Protein AF-A0A0S8ART6-F1 (afdb_monomer)

pLDDT: mean 87.53, std 11.86, range [52.5, 98.31]

Secondary structure (DSSP, 8-state):
-PPPP-S-----HHHHHHHHHHHS--PSSEEEEEEES-BTTB--EEEEEEETTEEEEEEE----GGGT--HHHHHHHHHHHHHHHHTT------

Structure (mmCIF, N/CA/C/O backbone):
data_AF-A0A0S8ART6-F1
#
_entry.id   AF-A0A0S8ART6-F1
#
loop_
_atom_site.group_PDB
_atom_site.id
_atom_site.type_symbol
_atom_site.label_atom_id
_atom_site.label_alt_id
_atom_site.label_comp_id
_atom_site.label_asym_id
_atom_site.label_entity_id
_atom_site.label_seq_id
_atom_site.pdbx_PDB_ins_code
_atom_site.Cartn_x
_atom_site.Cartn_y
_atom_site.Cartn_z
_atom_site.occupancy
_atom_site.B_iso_or_equiv
_atom_site.auth_seq_id
_atom_site.auth_comp_id
_atom_site.auth_asym_id
_atom_site.auth_atom_id
_atom_site.pdbx_PDB_model_num
ATOM 1 N N . MET A 1 1 ? 19.210 31.866 -4.194 1.00 62.88 1 MET A N 1
ATOM 2 C CA . MET A 1 1 ? 18.469 30.721 -3.627 1.00 62.88 1 MET A CA 1
ATOM 3 C C . MET A 1 1 ? 19.298 29.491 -3.939 1.00 62.88 1 MET A C 1
ATOM 5 O O . MET A 1 1 ? 19.699 29.364 -5.086 1.00 62.88 1 MET A O 1
ATOM 9 N N . GLN A 1 2 ? 19.677 28.693 -2.944 1.00 74.00 2 GLN A N 1
ATOM 10 C CA . GLN A 1 2 ? 20.482 27.494 -3.181 1.00 74.00 2 GLN A CA 1
ATOM 11 C C . GLN A 1 2 ? 19.517 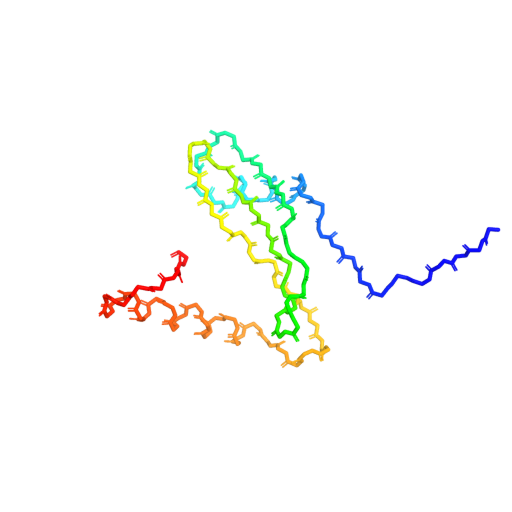26.316 -3.301 1.00 74.00 2 GLN A C 1
ATOM 13 O O . GLN A 1 2 ? 18.767 26.043 -2.366 1.00 74.00 2 GLN A O 1
ATOM 18 N N . GLU A 1 3 ? 19.478 25.685 -4.469 1.00 81.88 3 GLU A N 1
ATOM 19 C CA . GLU A 1 3 ? 18.644 24.510 -4.702 1.00 81.88 3 GLU A CA 1
ATOM 20 C C . GLU A 1 3 ? 19.336 23.273 -4.124 1.00 81.88 3 GLU A C 1
ATOM 22 O O . GLU A 1 3 ? 20.541 23.080 -4.291 1.00 81.88 3 GLU A O 1
ATOM 27 N N . ILE A 1 4 ? 18.573 22.451 -3.404 1.00 82.50 4 ILE A N 1
ATOM 28 C CA . ILE A 1 4 ? 19.043 21.189 -2.830 1.00 82.50 4 ILE A CA 1
ATOM 29 C C . ILE A 1 4 ? 18.545 20.057 -3.729 1.00 82.50 4 ILE A C 1
ATOM 31 O O . ILE A 1 4 ? 17.377 20.036 -4.113 1.00 82.50 4 ILE A O 1
ATOM 35 N N . ALA A 1 5 ? 19.417 19.099 -4.042 1.00 82.94 5 ALA A N 1
ATOM 36 C CA . ALA A 1 5 ? 19.045 17.928 -4.826 1.00 82.94 5 ALA A CA 1
ATOM 37 C C . ALA A 1 5 ? 18.087 17.012 -4.040 1.00 82.94 5 ALA A C 1
ATOM 39 O O . ALA A 1 5 ? 18.389 16.593 -2.921 1.00 82.94 5 ALA A O 1
ATOM 40 N N . VAL A 1 6 ? 16.947 16.670 -4.646 1.00 77.62 6 VAL A N 1
ATOM 41 C CA . VAL A 1 6 ? 15.998 15.684 -4.113 1.00 77.62 6 VAL A CA 1
ATOM 42 C C . VAL A 1 6 ? 16.308 14.323 -4.721 1.00 77.62 6 VAL A C 1
ATOM 44 O O . VAL A 1 6 ? 16.118 14.112 -5.914 1.00 77.62 6 VAL A O 1
ATOM 47 N N . THR A 1 7 ? 16.757 13.381 -3.894 1.00 72.94 7 THR A N 1
ATOM 48 C CA . THR A 1 7 ? 17.042 12.009 -4.343 1.00 72.94 7 THR A CA 1
ATOM 49 C C . THR A 1 7 ? 15.775 11.156 -4.452 1.00 72.94 7 THR A C 1
ATOM 51 O O . THR A 1 7 ? 15.713 10.256 -5.282 1.00 72.94 7 THR A O 1
ATOM 54 N N . ARG A 1 8 ? 14.763 11.405 -3.605 1.00 73.94 8 ARG A N 1
ATOM 55 C CA . ARG A 1 8 ? 13.519 10.616 -3.554 1.00 73.94 8 ARG A CA 1
ATOM 56 C C . ARG A 1 8 ? 12.370 11.417 -2.944 1.00 73.94 8 ARG A C 1
ATOM 58 O O . ARG A 1 8 ? 12.528 11.999 -1.870 1.00 73.94 8 ARG A O 1
ATOM 65 N N . SER A 1 9 ? 11.209 11.371 -3.591 1.00 81.06 9 SER A N 1
ATOM 66 C CA . SER A 1 9 ? 9.947 11.918 -3.079 1.00 81.06 9 SER A CA 1
ATOM 67 C C . SER A 1 9 ? 9.117 10.834 -2.390 1.00 81.06 9 SER A C 1
ATOM 69 O O . SER A 1 9 ? 9.313 9.645 -2.641 1.00 81.06 9 SER A O 1
ATOM 71 N N . ILE A 1 10 ? 8.199 11.248 -1.518 1.00 86.75 10 ILE A N 1
ATOM 72 C CA . ILE A 1 10 ? 7.191 10.372 -0.907 1.00 86.75 10 ILE A CA 1
ATOM 73 C C . ILE A 1 10 ? 5.795 10.841 -1.285 1.00 86.75 10 ILE A C 1
ATOM 75 O O . ILE A 1 10 ? 5.589 12.031 -1.527 1.00 86.75 10 ILE A O 1
ATOM 79 N N . VAL A 1 11 ? 4.841 9.914 -1.296 1.00 91.25 11 VAL A N 1
ATOM 80 C CA . VAL A 1 11 ? 3.434 10.247 -1.525 1.00 91.25 11 VAL A CA 1
ATOM 81 C C . VAL A 1 11 ? 2.892 10.963 -0.285 1.00 91.25 11 VAL A C 1
ATOM 83 O O . VAL A 1 11 ? 3.144 10.548 0.851 1.00 91.25 11 VAL A O 1
ATOM 86 N N . ALA A 1 12 ? 2.182 12.072 -0.481 1.00 94.75 12 ALA A N 1
ATOM 87 C CA . ALA A 1 12 ? 1.505 12.748 0.620 1.00 94.75 12 ALA A CA 1
ATOM 88 C C . ALA A 1 12 ? 0.425 11.822 1.198 1.00 94.75 12 ALA A C 1
ATOM 90 O O . ALA A 1 12 ? -0.305 11.188 0.441 1.00 94.75 12 ALA A O 1
ATOM 91 N N . SER A 1 13 ? 0.324 11.733 2.527 1.00 96.12 13 SER A N 1
ATOM 92 C CA . SER A 1 13 ? -0.622 10.806 3.161 1.00 96.12 13 SER A CA 1
ATOM 93 C C . SER A 1 13 ? -2.066 11.072 2.729 1.00 96.12 13 SER A C 1
ATOM 95 O O . SER A 1 13 ? -2.784 10.123 2.449 1.00 96.12 13 SER A O 1
ATOM 97 N N . ASP A 1 14 ? -2.465 12.340 2.616 1.00 96.81 14 ASP A N 1
ATOM 98 C CA . ASP A 1 14 ? -3.834 12.709 2.238 1.00 96.81 14 ASP A CA 1
ATOM 99 C C . ASP A 1 14 ? -4.140 12.301 0.788 1.00 96.81 14 ASP A C 1
ATOM 101 O O . ASP A 1 14 ? -5.152 11.661 0.532 1.00 96.81 14 ASP A O 1
ATOM 105 N N . ALA A 1 15 ? -3.201 12.530 -0.138 1.00 96.44 15 ALA A N 1
ATOM 106 C CA . ALA A 1 15 ? -3.334 12.084 -1.527 1.00 96.44 15 ALA A CA 1
ATOM 107 C C . ALA A 1 15 ? -3.406 10.550 -1.647 1.00 96.44 15 ALA A C 1
ATOM 109 O O . ALA A 1 15 ? -4.125 10.023 -2.490 1.00 96.44 15 ALA A O 1
ATOM 110 N N . LEU A 1 16 ? -2.672 9.815 -0.803 1.00 96.62 16 LEU A N 1
ATOM 111 C CA . LEU A 1 16 ? -2.787 8.357 -0.758 1.00 96.62 16 LEU A CA 1
ATOM 112 C C . LEU A 1 16 ? -4.143 7.910 -0.191 1.00 96.62 16 LEU A C 1
ATOM 114 O O . LEU A 1 16 ? -4.693 6.925 -0.671 1.00 96.62 16 LEU A O 1
ATOM 118 N N . ALA A 1 17 ? -4.675 8.609 0.815 1.00 96.81 17 ALA A N 1
ATOM 119 C CA . ALA A 1 17 ? -5.986 8.302 1.382 1.00 96.81 17 ALA A CA 1
ATOM 120 C C . ALA A 1 17 ? -7.101 8.470 0.339 1.00 96.81 17 ALA A C 1
ATOM 122 O O . ALA A 1 17 ? -7.935 7.578 0.229 1.00 96.81 17 ALA A O 1
ATOM 123 N N . GLU A 1 18 ? -7.055 9.537 -0.466 1.00 96.44 18 GLU A N 1
ATOM 124 C CA . GLU A 1 18 ? -7.996 9.765 -1.575 1.00 96.44 18 GLU A CA 1
ATOM 125 C C . GLU A 1 18 ? -7.962 8.628 -2.608 1.00 96.44 18 GLU A C 1
ATOM 127 O O . GLU A 1 18 ? -9.011 8.141 -3.025 1.00 96.44 18 GLU A O 1
ATOM 132 N N . LEU A 1 19 ? -6.766 8.161 -2.988 1.00 96.31 19 LEU A N 1
ATOM 133 C CA . LEU A 1 19 ? -6.621 7.024 -3.905 1.00 96.31 19 LEU A CA 1
ATOM 134 C C . LEU A 1 19 ? -7.172 5.728 -3.299 1.00 96.31 19 LEU A C 1
ATOM 136 O O . LEU A 1 19 ? -7.867 4.977 -3.973 1.00 96.31 19 LE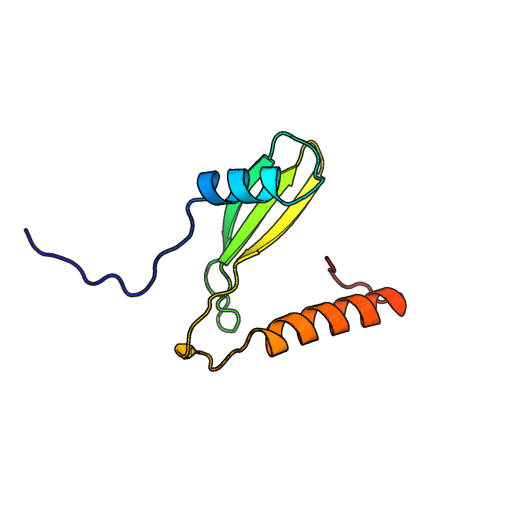U A O 1
ATOM 140 N N . ILE A 1 20 ? -6.887 5.466 -2.020 1.00 95.94 20 ILE A N 1
ATOM 141 C CA . ILE A 1 20 ? -7.377 4.260 -1.343 1.00 95.94 20 ILE A CA 1
ATOM 142 C C . ILE A 1 20 ? -8.904 4.277 -1.227 1.00 95.94 20 ILE A C 1
ATOM 144 O O . ILE A 1 20 ? -9.528 3.249 -1.462 1.00 95.94 20 ILE A O 1
ATOM 148 N N . GLU A 1 21 ? -9.499 5.421 -0.887 1.00 95.19 21 GLU A N 1
ATOM 149 C CA . GLU A 1 21 ? -10.955 5.576 -0.804 1.00 95.19 21 GLU A CA 1
ATOM 150 C C . GLU A 1 21 ? -11.642 5.369 -2.162 1.00 95.19 21 GLU A C 1
ATOM 152 O O . GLU A 1 21 ? -12.747 4.835 -2.213 1.00 95.19 21 GLU A O 1
ATOM 157 N N . ALA A 1 22 ? -10.989 5.755 -3.262 1.00 95.62 22 ALA A N 1
ATOM 158 C CA . ALA A 1 22 ? -11.519 5.574 -4.611 1.00 95.62 22 ALA A CA 1
ATOM 159 C C . ALA A 1 22 ? -11.387 4.132 -5.136 1.00 95.62 22 ALA A C 1
ATOM 161 O O . ALA A 1 22 ? -12.288 3.650 -5.825 1.00 95.62 22 ALA A O 1
ATOM 162 N N . ASP A 1 23 ? -10.275 3.457 -4.829 1.00 95.56 23 ASP A N 1
ATOM 163 C CA . ASP A 1 23 ? -9.908 2.185 -5.465 1.00 95.56 23 ASP A CA 1
ATOM 164 C C . ASP A 1 23 ? -10.261 0.941 -4.629 1.00 95.56 23 ASP A C 1
ATOM 166 O O . ASP A 1 23 ? -10.326 -0.164 -5.174 1.00 95.56 23 ASP A O 1
ATOM 170 N N . TYR A 1 24 ? -10.478 1.087 -3.316 1.00 92.62 24 TYR A N 1
ATOM 171 C CA . TYR A 1 24 ? -10.716 -0.035 -2.402 1.00 92.62 24 TYR A CA 1
ATOM 172 C C . TYR A 1 24 ? -12.057 0.093 -1.676 1.00 92.62 24 TYR A C 1
ATOM 174 O O . TYR A 1 24 ? -12.391 1.137 -1.124 1.00 92.62 24 TYR A O 1
ATOM 182 N N . ASP A 1 25 ? -12.791 -1.020 -1.595 1.00 93.06 25 ASP A N 1
ATOM 183 C CA . ASP A 1 25 ? -14.040 -1.128 -0.833 1.00 93.06 25 ASP A CA 1
ATOM 184 C C . ASP A 1 25 ? -13.743 -1.279 0.672 1.00 93.06 25 ASP A C 1
ATOM 186 O O . ASP A 1 25 ? -13.767 -2.374 1.237 1.00 93.06 25 ASP A O 1
ATOM 190 N N . LEU A 1 26 ? -13.350 -0.169 1.305 1.00 91.31 26 LEU A N 1
ATOM 191 C CA . LEU A 1 26 ? -13.007 -0.083 2.726 1.00 91.31 26 LEU A CA 1
ATOM 192 C C . LEU A 1 26 ? -13.956 0.857 3.473 1.00 91.31 26 LEU A C 1
ATOM 194 O O . LEU A 1 26 ? -14.545 1.779 2.914 1.00 91.31 26 LEU A O 1
ATOM 198 N N . ASN A 1 27 ? -14.052 0.660 4.788 1.00 92.81 27 ASN A N 1
ATOM 199 C CA . ASN A 1 27 ? -14.876 1.506 5.645 1.00 92.81 27 ASN A CA 1
ATOM 200 C C . ASN A 1 27 ? -14.356 2.951 5.693 1.00 92.81 27 ASN A C 1
ATOM 202 O O . ASN A 1 27 ? -13.227 3.207 6.111 1.00 92.81 27 ASN A O 1
ATOM 206 N N . ILE A 1 28 ? -15.214 3.907 5.352 1.00 89.38 28 ILE A N 1
ATOM 207 C CA . ILE A 1 28 ? -14.928 5.342 5.467 1.00 89.38 28 ILE A CA 1
ATOM 208 C C . ILE A 1 28 ? -15.148 5.860 6.906 1.00 89.38 28 ILE A C 1
ATOM 210 O O . ILE A 1 28 ? -15.957 5.294 7.648 1.00 89.38 28 ILE A O 1
ATOM 214 N N . PRO A 1 29 ? -14.479 6.953 7.327 1.00 93.88 29 PRO A N 1
ATOM 215 C CA . PRO A 1 29 ? -13.489 7.735 6.579 1.00 93.88 29 PRO A CA 1
ATOM 216 C C . PRO A 1 29 ? -12.118 7.050 6.519 1.00 93.88 29 PRO A C 1
ATOM 218 O O . PRO A 1 29 ? -11.707 6.384 7.476 1.00 93.88 29 PRO A O 1
ATOM 221 N N . ILE A 1 30 ? -11.396 7.275 5.417 1.00 96.50 30 ILE A N 1
ATOM 222 C CA . ILE A 1 30 ? -10.021 6.806 5.234 1.00 96.50 30 ILE A CA 1
ATOM 223 C C . ILE A 1 30 ? -9.047 7.890 5.694 1.00 96.50 30 ILE A C 1
ATOM 225 O O . ILE A 1 30 ? -9.164 9.062 5.346 1.00 96.50 30 ILE A O 1
ATOM 229 N N . SER A 1 31 ? -8.044 7.501 6.478 1.00 97.06 31 SER A N 1
ATOM 230 C CA . SER A 1 31 ? -6.889 8.361 6.752 1.00 97.06 31 SER A CA 1
ATOM 231 C C . SER A 1 31 ? -5.601 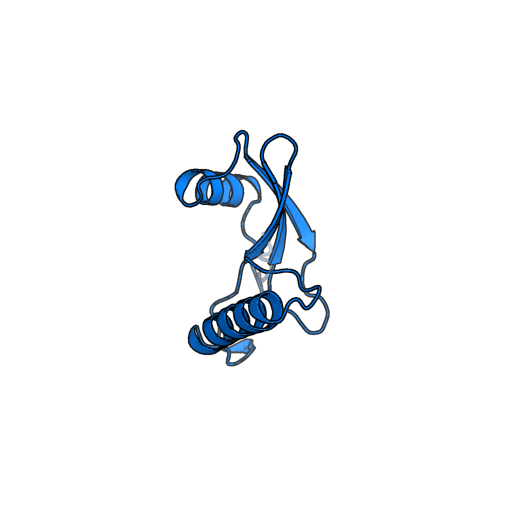7.564 6.686 1.00 97.06 31 SER A C 1
ATOM 233 O O . SER A 1 31 ? -5.535 6.419 7.138 1.00 97.06 31 SER A O 1
ATOM 235 N N . CYS A 1 32 ? -4.558 8.189 6.148 1.00 97.25 32 CYS A N 1
ATOM 236 C CA . CYS A 1 32 ? -3.240 7.588 6.045 1.00 97.25 32 CYS A CA 1
ATOM 237 C C . CYS A 1 32 ? -2.230 8.319 6.924 1.00 97.25 32 CYS A C 1
ATOM 239 O O . CYS A 1 32 ? -2.276 9.535 7.111 1.00 97.25 32 CYS A O 1
ATOM 241 N N . LYS A 1 33 ? -1.253 7.573 7.430 1.00 96.25 33 LYS A N 1
ATOM 242 C CA . LYS A 1 33 ? -0.075 8.127 8.094 1.00 96.25 33 LYS A CA 1
ATOM 243 C C . LYS A 1 33 ? 1.151 7.336 7.688 1.00 96.25 33 LYS A C 1
ATOM 245 O O . LYS A 1 33 ? 1.217 6.140 7.954 1.00 96.25 33 LYS A O 1
ATOM 250 N N . LEU A 1 34 ? 2.149 8.002 7.117 1.00 94.00 34 LEU A N 1
ATOM 251 C CA . LEU A 1 34 ? 3.457 7.391 6.900 1.00 94.00 34 LEU A CA 1
ATOM 252 C C . LEU A 1 34 ? 4.038 6.924 8.247 1.00 94.00 34 LEU A C 1
ATOM 254 O O . LEU A 1 34 ? 4.208 7.729 9.166 1.00 94.00 34 LEU A O 1
ATOM 258 N N . ILE A 1 35 ? 4.335 5.630 8.365 1.00 91.44 35 ILE A N 1
ATOM 259 C CA . ILE A 1 35 ? 4.878 5.029 9.595 1.00 91.44 35 ILE A CA 1
ATOM 260 C C . ILE A 1 35 ? 6.313 4.541 9.445 1.00 91.44 35 ILE A C 1
ATOM 262 O O . ILE A 1 35 ? 7.037 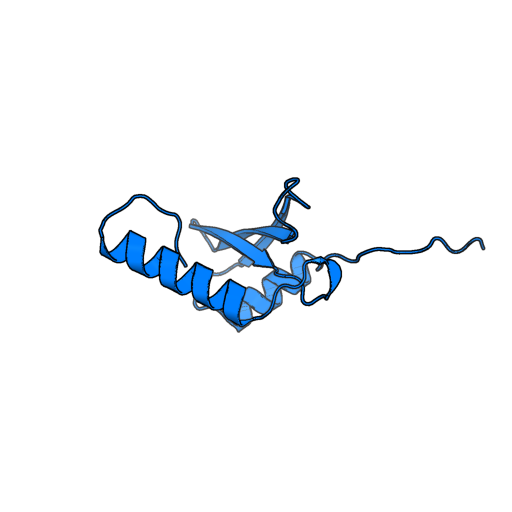4.488 10.436 1.00 91.44 35 ILE A O 1
ATOM 266 N N . SER A 1 36 ? 6.738 4.189 8.234 1.00 81.94 36 SER A N 1
ATOM 267 C CA . SER A 1 36 ? 8.112 3.771 7.994 1.00 81.94 36 SER A CA 1
ATOM 268 C C . SER A 1 36 ? 8.542 4.112 6.580 1.00 81.94 36 SER A C 1
ATOM 270 O O . SER A 1 36 ? 7.799 3.912 5.616 1.00 81.94 36 SER A O 1
ATOM 272 N N . LYS A 1 37 ? 9.772 4.612 6.487 1.00 71.50 37 LYS A N 1
ATOM 273 C CA . LYS A 1 37 ? 10.548 4.710 5.256 1.00 71.50 37 LYS A CA 1
ATOM 274 C C . LYS A 1 37 ? 11.682 3.716 5.378 1.00 71.50 37 LYS A C 1
ATOM 276 O O . LYS A 1 37 ? 12.360 3.745 6.401 1.00 71.50 37 LYS A O 1
ATOM 281 N N . MET A 1 38 ? 11.915 2.919 4.339 1.00 61.91 38 MET A N 1
ATOM 282 C CA . MET A 1 38 ? 13.133 2.119 4.209 1.00 61.91 38 MET A CA 1
ATOM 283 C C . MET A 1 38 ? 13.526 1.392 5.504 1.00 61.91 38 MET A C 1
ATOM 285 O O . MET A 1 38 ? 14.484 1.761 6.189 1.00 61.91 38 MET A O 1
ATOM 289 N N . LEU A 1 39 ? 12.841 0.286 5.817 1.00 54.66 39 LEU A N 1
ATOM 290 C CA . LEU A 1 39 ? 13.568 -0.765 6.537 1.00 54.66 39 LEU A CA 1
ATOM 291 C C . LEU A 1 39 ? 14.780 -1.096 5.657 1.00 54.66 39 LEU A C 1
ATOM 293 O O . LEU A 1 39 ? 14.627 -1.126 4.443 1.00 54.66 39 LEU A O 1
ATOM 297 N N . ARG A 1 40 ? 15.976 -1.305 6.224 1.00 52.50 40 ARG A N 1
ATOM 298 C CA . ARG A 1 40 ? 17.253 -1.458 5.478 1.00 52.50 40 ARG A CA 1
ATOM 299 C C . ARG A 1 40 ? 17.236 -2.470 4.306 1.00 52.50 40 ARG A C 1
ATOM 301 O O . ARG A 1 40 ? 18.212 -2.546 3.574 1.00 52.50 40 ARG A O 1
ATOM 308 N N . THR A 1 41 ? 16.168 -3.251 4.150 1.00 53.38 41 THR A N 1
ATOM 309 C CA . THR A 1 41 ? 15.931 -4.260 3.109 1.00 53.38 41 THR A CA 1
ATOM 310 C C . THR A 1 41 ? 14.606 -4.086 2.333 1.00 53.38 41 THR A C 1
ATOM 312 O O . THR A 1 41 ? 14.295 -4.906 1.466 1.00 53.38 41 THR A O 1
ATOM 315 N N . GLN A 1 42 ? 13.802 -3.053 2.618 1.00 58.19 42 GLN A N 1
ATOM 316 C CA . GLN A 1 42 ? 12.501 -2.801 1.987 1.00 58.19 42 GLN A CA 1
ATOM 317 C C . GLN A 1 42 ? 12.365 -1.339 1.542 1.00 58.19 42 GLN A C 1
ATOM 319 O O . GLN A 1 42 ? 12.130 -0.462 2.366 1.00 58.19 42 GLN A O 1
ATOM 324 N N . ASP A 1 43 ? 12.397 -1.091 0.234 1.00 71.38 43 ASP A N 1
ATOM 325 C CA . ASP A 1 43 ? 12.268 0.259 -0.349 1.00 71.38 43 ASP A CA 1
ATOM 326 C C . ASP A 1 43 ? 10.819 0.726 -0.538 1.00 71.38 43 ASP A C 1
ATOM 328 O O . ASP A 1 43 ? 10.553 1.674 -1.280 1.00 71.38 43 ASP A O 1
ATOM 332 N N . ASN A 1 44 ? 9.867 0.082 0.134 1.00 81.94 44 ASN A N 1
ATOM 333 C CA . ASN A 1 44 ? 8.472 0.495 0.077 1.00 81.94 44 ASN A CA 1
ATOM 334 C C . ASN A 1 44 ? 8.200 1.533 1.160 1.00 81.94 44 ASN A C 1
ATOM 336 O O . ASN A 1 44 ? 8.645 1.392 2.308 1.00 81.94 44 ASN A O 1
ATOM 340 N N . ASP A 1 45 ? 7.414 2.543 0.813 1.00 88.38 45 ASP A N 1
ATOM 341 C CA . ASP A 1 45 ? 6.863 3.441 1.818 1.00 88.38 45 ASP A CA 1
ATOM 342 C C . ASP A 1 45 ? 5.659 2.753 2.468 1.00 88.38 45 ASP A C 1
ATOM 344 O O . ASP A 1 45 ? 4.783 2.220 1.784 1.00 88.38 45 ASP A O 1
ATOM 348 N N . HIS A 1 46 ? 5.644 2.721 3.800 1.00 91.38 46 HIS A N 1
ATOM 349 C CA . HIS A 1 46 ? 4.595 2.056 4.566 1.00 91.38 46 HIS A CA 1
ATOM 350 C C . HIS A 1 46 ? 3.711 3.096 5.237 1.00 91.38 46 HIS A C 1
ATOM 352 O O . HIS A 1 46 ? 4.188 3.904 6.045 1.00 91.38 46 HIS A O 1
ATOM 358 N N . TYR A 1 47 ? 2.418 3.028 4.950 1.00 94.75 47 TYR A N 1
ATOM 359 C CA . TYR A 1 47 ? 1.408 3.899 5.528 1.00 94.75 47 TYR A CA 1
ATOM 360 C C . TYR A 1 47 ? 0.468 3.068 6.391 1.00 94.75 47 TYR A C 1
ATOM 362 O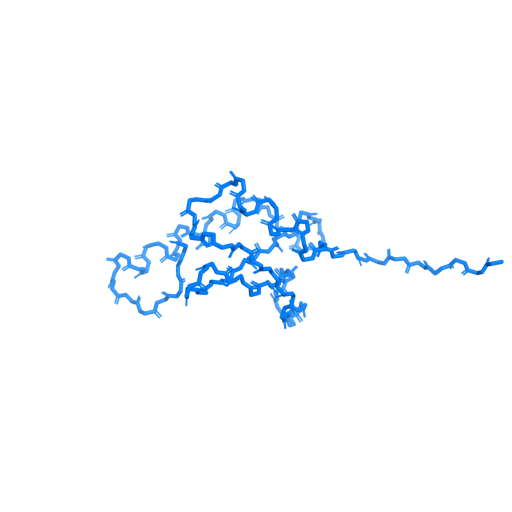 O . TYR A 1 47 ? -0.043 2.037 5.962 1.00 94.75 47 TYR A O 1
ATOM 370 N N . LEU A 1 48 ? 0.242 3.521 7.621 1.00 96.31 48 LEU A N 1
ATOM 371 C CA . LEU A 1 48 ? -0.878 3.049 8.419 1.00 96.31 48 LEU A CA 1
ATOM 372 C C . LEU A 1 48 ? -2.141 3.684 7.855 1.00 96.31 48 LEU A C 1
ATOM 374 O O . LEU A 1 48 ? -2.257 4.911 7.868 1.00 96.31 48 LEU A O 1
ATOM 378 N N . VAL A 1 49 ? -3.067 2.847 7.412 1.00 97.19 49 VAL A N 1
ATOM 379 C CA . VAL A 1 49 ? -4.393 3.258 6.962 1.00 97.19 49 VAL A CA 1
ATOM 380 C C . VAL A 1 49 ? -5.378 2.967 8.087 1.00 97.19 49 VAL A C 1
ATOM 382 O O . VAL A 1 49 ? -5.343 1.889 8.688 1.00 97.19 49 VAL A O 1
ATOM 385 N N . ARG A 1 50 ? -6.223 3.941 8.414 1.00 97.44 50 ARG A N 1
ATOM 386 C CA . ARG A 1 50 ? -7.368 3.771 9.314 1.00 97.44 50 ARG A CA 1
ATOM 387 C C . ARG A 1 50 ? -8.639 3.901 8.491 1.00 97.44 50 ARG A C 1
ATOM 389 O O . ARG A 1 50 ? -8.777 4.903 7.793 1.00 97.44 50 ARG A O 1
ATOM 396 N N . CYS A 1 51 ? -9.515 2.911 8.615 1.00 94.94 51 CYS A N 1
ATOM 397 C CA . CYS A 1 51 ? -10.750 2.768 7.851 1.00 94.94 51 CYS A CA 1
ATOM 398 C C . CYS A 1 51 ? -11.886 2.488 8.844 1.00 94.94 51 CYS A C 1
ATOM 400 O O . CYS A 1 51 ? -12.095 1.344 9.255 1.00 94.94 51 CYS A O 1
ATOM 402 N N . GLY A 1 52 ? -12.552 3.536 9.337 1.00 90.38 52 GLY A N 1
ATOM 403 C CA . GLY A 1 52 ? -13.478 3.408 10.470 1.00 90.38 52 GLY A CA 1
ATOM 404 C C . GLY A 1 52 ? -12.778 2.896 11.742 1.00 90.38 52 GLY A C 1
ATOM 405 O O . GLY A 1 52 ? -11.836 3.521 12.233 1.00 90.38 52 GLY A O 1
ATOM 406 N N . GLU A 1 53 ? -13.232 1.760 12.285 1.00 90.88 53 GLU A N 1
ATOM 407 C CA . GLU A 1 53 ? -12.612 1.102 13.454 1.00 90.88 53 GLU A CA 1
ATOM 408 C C . GLU A 1 53 ? -11.440 0.177 13.086 1.00 90.88 53 GLU A C 1
ATOM 410 O O . GLU A 1 53 ? -10.668 -0.245 13.955 1.00 90.88 53 GLU A O 1
ATOM 415 N N . GLU A 1 54 ? -11.274 -0.123 11.799 1.00 93.44 54 GLU A N 1
ATOM 416 C CA . GLU A 1 54 ? -10.254 -1.036 11.307 1.00 93.44 54 GLU A CA 1
ATOM 417 C C . GLU A 1 54 ? -8.964 -0.306 10.926 1.00 93.44 54 GLU A C 1
ATOM 419 O O . GLU A 1 54 ? -8.901 0.917 10.745 1.00 93.44 54 GLU A O 1
ATOM 424 N N . LYS A 1 55 ? -7.884 -1.081 10.823 1.00 94.75 55 LYS A N 1
ATOM 425 C CA . LYS A 1 55 ? -6.587 -0.587 10.369 1.00 94.75 55 LYS A CA 1
ATOM 426 C C . LYS A 1 55 ? -5.892 -1.614 9.493 1.00 94.75 55 LYS A C 1
ATOM 428 O O . LYS A 1 55 ? -5.875 -2.801 9.818 1.00 94.75 55 LYS A O 1
ATOM 433 N N . CYS A 1 56 ? -5.234 -1.134 8.453 1.00 94.94 56 CYS A N 1
ATOM 434 C CA . CYS A 1 56 ? -4.383 -1.939 7.588 1.00 94.94 56 CYS A CA 1
ATOM 435 C C . CYS A 1 56 ? -3.102 -1.170 7.237 1.00 94.94 56 CYS A C 1
ATOM 437 O O . CYS A 1 56 ? -2.889 -0.035 7.675 1.00 94.94 56 CYS A O 1
ATOM 439 N N . ILE A 1 57 ? -2.202 -1.821 6.502 1.00 93.62 57 ILE A N 1
ATOM 440 C CA . ILE A 1 57 ? -0.960 -1.213 6.026 1.00 93.62 57 ILE A CA 1
ATOM 441 C C . ILE A 1 57 ? -1.024 -1.105 4.509 1.00 93.62 57 ILE A C 1
ATOM 443 O O . ILE A 1 57 ? -1.080 -2.124 3.827 1.00 93.62 57 ILE A O 1
ATOM 447 N N . ALA A 1 58 ? -0.928 0.115 3.989 1.00 94.06 58 ALA A N 1
ATOM 448 C CA . ALA A 1 58 ? -0.668 0.341 2.576 1.00 94.06 58 ALA A CA 1
ATOM 449 C C . ALA A 1 58 ? 0.844 0.333 2.332 1.00 94.06 58 ALA A C 1
ATOM 451 O O . ALA A 1 58 ? 1.609 1.040 3.000 1.00 94.06 58 ALA A O 1
ATOM 452 N N . ARG A 1 59 ? 1.275 -0.484 1.369 1.00 91.31 59 ARG A N 1
ATOM 453 C CA . ARG A 1 59 ? 2.663 -0.561 0.900 1.00 91.31 59 ARG A CA 1
ATOM 454 C C . ARG A 1 59 ? 2.731 0.086 -0.474 1.00 91.31 59 ARG A C 1
ATOM 456 O O . ARG A 1 59 ? 2.215 -0.469 -1.437 1.00 91.31 59 ARG A O 1
ATOM 463 N N . VAL A 1 60 ? 3.378 1.244 -0.560 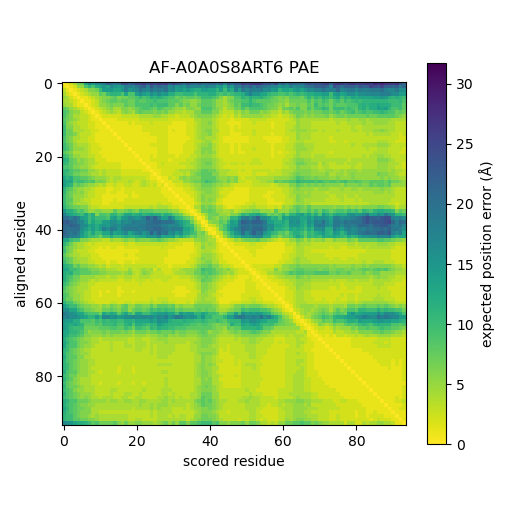1.00 89.75 60 VAL A N 1
ATOM 464 C CA . VAL A 1 60 ? 3.622 1.916 -1.839 1.00 89.75 60 VAL A CA 1
ATOM 465 C C . VAL A 1 60 ? 4.960 1.429 -2.375 1.00 89.75 60 VAL A C 1
ATOM 467 O O . VAL A 1 60 ? 6.025 1.754 -1.840 1.00 89.75 60 VAL A O 1
ATOM 470 N N . TYR A 1 61 ? 4.883 0.597 -3.408 1.00 84.12 61 TYR A N 1
ATOM 471 C CA . TYR A 1 61 ? 6.041 0.069 -4.113 1.00 84.12 61 TYR A CA 1
ATOM 472 C C . TYR A 1 61 ? 6.606 1.123 -5.057 1.00 84.12 61 TYR A C 1
ATOM 474 O O . TYR A 1 61 ? 5.870 1.897 -5.668 1.00 84.12 61 TYR A O 1
ATOM 482 N N . GLN A 1 62 ? 7.927 1.149 -5.183 1.00 75.38 62 GLN A N 1
ATOM 483 C CA . GLN A 1 62 ? 8.587 2.058 -6.105 1.00 75.38 62 GLN A CA 1
ATOM 484 C C . GLN A 1 62 ? 8.940 1.362 -7.404 1.00 75.38 62 GLN A C 1
ATOM 486 O O . GLN A 1 62 ? 9.633 0.348 -7.410 1.00 75.38 62 GLN A O 1
ATOM 491 N N . LEU A 1 63 ? 8.520 1.972 -8.506 1.00 71.56 63 LEU A N 1
ATOM 492 C CA . LEU A 1 63 ? 8.981 1.602 -9.829 1.00 71.56 63 LEU A CA 1
ATOM 493 C C . LEU A 1 63 ? 10.346 2.262 -10.064 1.00 71.56 63 LEU A C 1
ATOM 495 O O . LEU A 1 63 ? 10.445 3.487 -10.147 1.00 71.56 63 LEU A O 1
ATOM 499 N N . GLY A 1 64 ? 11.418 1.474 -10.136 1.00 65.31 64 GLY A N 1
ATOM 500 C CA . GLY A 1 64 ? 12.753 2.024 -10.356 1.00 65.31 64 GLY A CA 1
ATOM 501 C C . GLY A 1 64 ? 13.843 0.968 -10.505 1.00 65.31 64 GLY A C 1
ATOM 502 O O . GLY A 1 64 ? 13.822 -0.078 -9.862 1.00 65.31 64 GLY A O 1
ATOM 503 N N . GLN A 1 65 ? 14.846 1.275 -11.330 1.00 59.41 65 GLN A N 1
ATOM 504 C CA . GLN A 1 65 ? 15.968 0.369 -11.606 1.00 59.41 65 GLN A CA 1
ATOM 505 C C . GLN A 1 65 ? 16.926 0.196 -10.419 1.00 59.41 65 GLN A C 1
ATOM 507 O O . GLN A 1 65 ? 17.754 -0.707 -10.449 1.00 59.41 65 GLN A O 1
ATOM 512 N N . HIS A 1 66 ? 16.818 1.024 -9.372 1.00 66.12 66 HIS A N 1
ATOM 513 C CA . HIS A 1 66 ? 17.748 0.994 -8.238 1.00 66.12 66 HIS A CA 1
ATOM 514 C C . HIS A 1 66 ? 17.811 -0.377 -7.553 1.00 66.12 66 HIS A C 1
ATOM 516 O O . HIS A 1 66 ? 18.888 -0.812 -7.157 1.00 66.12 66 HIS A O 1
ATOM 522 N N . LEU A 1 67 ? 16.674 -1.073 -7.475 1.00 68.75 67 LEU A N 1
ATOM 523 C CA . LEU A 1 67 ? 16.590 -2.418 -6.910 1.00 68.75 67 LEU A CA 1
ATOM 524 C C . LEU A 1 67 ? 16.472 -3.533 -7.952 1.00 68.75 67 LEU A C 1
ATOM 526 O O . LEU A 1 67 ? 16.381 -4.697 -7.570 1.00 68.75 67 LEU A O 1
ATOM 530 N N . GLY A 1 68 ? 16.405 -3.198 -9.244 1.00 76.56 68 GLY A N 1
ATOM 531 C CA . GLY A 1 68 ? 16.152 -4.177 -10.304 1.00 76.56 68 GLY A CA 1
ATOM 532 C C . GLY A 1 68 ? 14.837 -4.953 -10.151 1.00 76.56 68 GLY A C 1
ATOM 533 O O . GLY A 1 68 ? 14.730 -6.046 -10.694 1.00 76.56 68 GLY A O 1
ATOM 534 N N . ARG A 1 69 ? 13.859 -4.422 -9.401 1.00 80.50 69 ARG A N 1
ATOM 535 C CA . ARG A 1 69 ? 12.549 -5.055 -9.208 1.00 80.50 69 ARG A CA 1
ATOM 536 C C . ARG A 1 69 ? 11.612 -4.710 -10.355 1.00 80.50 69 ARG A C 1
ATOM 538 O O . ARG A 1 69 ? 11.564 -3.571 -10.822 1.00 80.50 69 ARG A O 1
ATOM 545 N N . SER A 1 70 ? 10.851 -5.705 -10.764 1.00 85.62 70 SER A N 1
ATOM 546 C CA . SER A 1 70 ? 9.780 -5.625 -11.743 1.00 85.62 70 SER A CA 1
ATOM 547 C C . SER A 1 70 ? 8.424 -5.799 -11.062 1.00 85.62 70 SER A C 1
ATOM 549 O O . SER A 1 70 ? 8.331 -6.253 -9.924 1.00 85.62 70 SER A O 1
ATOM 551 N N . GLU A 1 71 ? 7.352 -5.491 -11.786 1.00 87.31 71 GLU A N 1
ATOM 552 C CA . GLU A 1 71 ? 5.989 -5.792 -11.339 1.00 87.31 71 GLU A CA 1
ATOM 553 C C . GLU A 1 71 ? 5.803 -7.280 -11.004 1.00 87.31 71 GLU A C 1
ATOM 555 O O . GLU A 1 71 ? 5.184 -7.615 -9.997 1.00 87.31 71 GLU A O 1
ATOM 560 N N . SER A 1 72 ? 6.414 -8.176 -11.788 1.00 91.12 72 SER A N 1
ATOM 561 C CA . SER A 1 72 ? 6.302 -9.623 -11.575 1.00 91.12 72 SER A CA 1
ATOM 562 C C . SER A 1 72 ? 6.877 -10.093 -10.237 1.00 91.12 72 SER A C 1
ATOM 564 O O . SER A 1 72 ? 6.351 -11.038 -9.652 1.00 91.12 72 SER A O 1
ATOM 566 N N . ASP A 1 73 ? 7.887 -9.400 -9.703 1.00 88.44 73 ASP A N 1
ATOM 567 C CA . ASP A 1 73 ? 8.445 -9.710 -8.384 1.00 88.44 73 ASP A CA 1
ATOM 568 C C . ASP A 1 73 ? 7.441 -9.393 -7.267 1.00 88.44 73 ASP A C 1
ATOM 570 O O . ASP A 1 73 ? 7.323 -10.140 -6.294 1.00 88.44 73 ASP A O 1
ATOM 574 N N . TYR A 1 74 ? 6.682 -8.302 -7.419 1.00 87.94 74 TYR A N 1
ATOM 575 C CA . TYR A 1 74 ? 5.637 -7.923 -6.469 1.00 87.94 74 TYR A CA 1
ATOM 576 C C . TYR A 1 74 ? 4.418 -8.836 -6.574 1.00 87.94 74 TYR A C 1
ATOM 578 O O . TYR A 1 74 ? 3.888 -9.255 -5.548 1.00 87.94 74 TYR A O 1
ATOM 586 N N . LEU A 1 75 ? 4.007 -9.201 -7.791 1.00 91.88 75 LEU A N 1
ATOM 587 C CA . LEU A 1 75 ? 2.917 -10.157 -7.996 1.00 91.88 75 LEU A CA 1
ATOM 588 C C . LEU A 1 75 ? 3.257 -11.527 -7.397 1.00 91.88 75 LEU A C 1
ATOM 590 O O . LEU A 1 75 ? 2.428 -12.105 -6.698 1.00 91.88 75 LEU A O 1
ATOM 594 N N . TYR A 1 76 ? 4.498 -11.995 -7.561 1.00 93.94 76 TYR A N 1
ATOM 595 C CA . TYR A 1 76 ? 4.958 -13.230 -6.928 1.00 93.94 76 TYR A CA 1
ATOM 596 C C . TYR A 1 76 ? 4.883 -13.168 -5.393 1.00 93.94 76 TYR A C 1
ATOM 598 O O . TYR A 1 76 ? 4.473 -14.139 -4.755 1.00 93.94 76 TYR A O 1
ATOM 606 N N . GLU A 1 77 ? 5.249 -12.036 -4.778 1.00 91.81 77 GLU A N 1
ATOM 607 C CA . GLU A 1 77 ? 5.103 -11.845 -3.328 1.00 91.81 77 GLU A CA 1
ATOM 608 C C . GLU A 1 77 ? 3.634 -11.992 -2.894 1.00 91.81 77 GLU A C 1
ATOM 610 O O . GLU A 1 77 ? 3.352 -12.702 -1.925 1.00 91.81 77 GLU A O 1
ATOM 615 N N . LEU A 1 78 ? 2.696 -11.376 -3.621 1.00 93.88 78 LEU A N 1
ATOM 616 C CA . LEU A 1 78 ? 1.262 -11.472 -3.326 1.00 93.88 78 LEU A CA 1
ATOM 617 C C . LEU A 1 78 ? 0.744 -12.908 -3.480 1.00 93.88 78 LEU A C 1
ATOM 619 O O . LEU A 1 78 ? 0.061 -13.410 -2.582 1.00 93.88 78 LEU A O 1
ATOM 623 N N . ASP A 1 79 ? 1.110 -13.592 -4.565 1.00 97.44 79 ASP A N 1
ATOM 624 C CA . ASP A 1 79 ? 0.749 -14.993 -4.803 1.00 97.44 79 ASP A CA 1
ATOM 625 C C . ASP A 1 79 ? 1.261 -15.900 -3.680 1.00 97.44 79 ASP A C 1
ATOM 627 O O . ASP A 1 79 ? 0.543 -16.775 -3.184 1.00 97.44 79 ASP A O 1
ATOM 631 N N . TRP A 1 80 ? 2.489 -15.660 -3.220 1.00 97.31 80 TRP A N 1
ATOM 632 C CA . TRP A 1 80 ? 3.087 -16.422 -2.134 1.00 97.31 80 TRP A CA 1
ATOM 633 C C . TRP A 1 80 ? 2.378 -16.192 -0.795 1.00 97.31 80 TRP A C 1
ATOM 635 O O . TRP A 1 80 ? 2.073 -17.157 -0.089 1.00 97.31 80 TRP A O 1
ATOM 645 N N . LEU A 1 81 ? 2.057 -14.941 -0.449 1.00 96.94 81 LEU A N 1
ATOM 646 C CA . LEU A 1 81 ? 1.307 -14.623 0.773 1.00 96.94 81 LEU A CA 1
ATOM 647 C C . LEU A 1 81 ? -0.083 -15.272 0.762 1.00 96.94 81 LEU A C 1
ATOM 649 O O . LEU A 1 81 ? -0.482 -15.886 1.757 1.00 96.94 81 LEU A O 1
ATOM 653 N N . ASN A 1 82 ? -0.777 -15.215 -0.375 1.00 97.31 82 ASN A N 1
ATOM 654 C CA . ASN A 1 82 ? -2.069 -15.872 -0.563 1.00 97.31 82 ASN A CA 1
ATOM 655 C C . ASN A 1 82 ? -1.964 -17.398 -0.441 1.00 97.31 82 ASN A C 1
ATOM 657 O O . ASN A 1 82 ? -2.780 -18.025 0.241 1.00 97.31 82 ASN A O 1
ATOM 661 N N . PHE A 1 83 ? -0.928 -18.008 -1.022 1.00 98.00 83 PHE A N 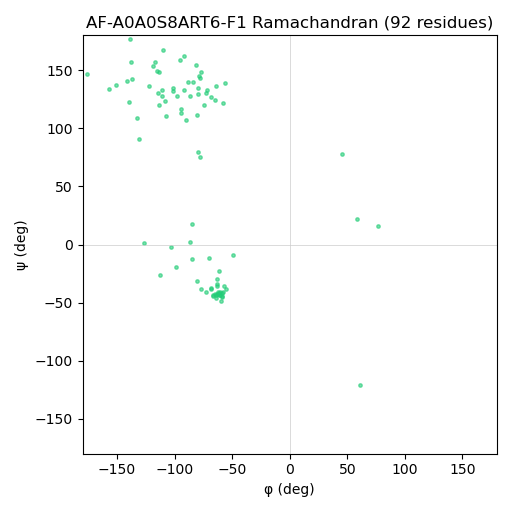1
ATOM 662 C CA . PHE A 1 83 ? -0.668 -19.440 -0.874 1.00 98.00 83 PHE A CA 1
ATOM 663 C C . PHE A 1 83 ? -0.455 -19.835 0.594 1.00 98.00 83 PHE A C 1
ATOM 665 O O . PHE A 1 83 ? -1.088 -20.777 1.079 1.00 98.00 83 PHE A O 1
ATOM 672 N N . LEU A 1 84 ? 0.400 -19.112 1.326 1.00 98.25 84 LEU A N 1
ATOM 673 C CA . LEU A 1 84 ? 0.678 -19.385 2.740 1.00 98.25 84 LEU A CA 1
ATOM 674 C C . LEU A 1 84 ? -0.577 -19.226 3.604 1.00 98.25 84 LEU A C 1
ATOM 676 O O . LEU A 1 84 ? -0.843 -20.070 4.467 1.00 98.25 84 LEU A O 1
ATOM 680 N N . LYS A 1 85 ? -1.387 -18.196 3.334 1.00 97.81 85 LYS A N 1
ATOM 681 C CA . LYS A 1 85 ? -2.686 -18.018 3.984 1.00 97.81 85 LYS A CA 1
ATOM 682 C C . LYS A 1 85 ? -3.621 -19.195 3.700 1.00 97.81 85 LYS A C 1
ATOM 684 O O . LYS A 1 85 ? -4.229 -19.719 4.634 1.00 97.81 85 LYS A O 1
ATOM 689 N N . GLY A 1 86 ? -3.678 -19.667 2.454 1.00 97.75 86 GLY A N 1
ATOM 690 C CA . GLY A 1 86 ? -4.433 -20.860 2.055 1.00 97.75 86 GLY A CA 1
ATOM 691 C C . GLY A 1 86 ? -3.958 -22.153 2.731 1.00 97.75 86 GLY A C 1
ATOM 692 O O . GLY A 1 86 ? -4.732 -23.097 2.879 1.00 97.75 86 GLY A O 1
ATOM 693 N N . LYS A 1 87 ? -2.707 -22.196 3.207 1.00 98.31 87 LYS A N 1
ATOM 694 C CA . LYS A 1 87 ? -2.163 -23.27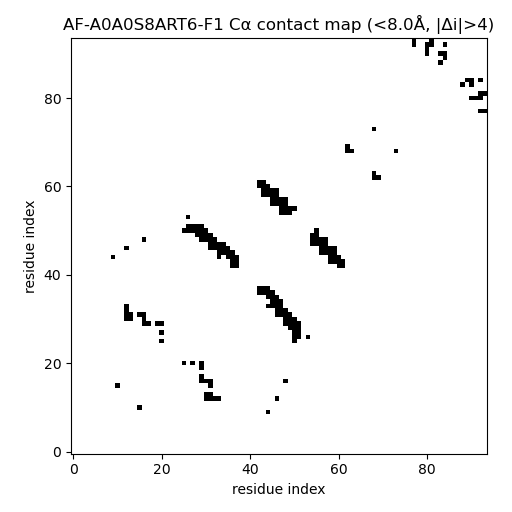9 4.048 1.00 98.31 87 LYS A CA 1
ATOM 695 C C . LYS A 1 87 ? -2.423 -23.097 5.547 1.00 98.31 87 LYS A C 1
ATOM 697 O O . LYS A 1 87 ? -1.981 -23.929 6.334 1.00 98.31 87 LYS A O 1
ATOM 702 N N . GLY A 1 88 ? -3.137 -22.046 5.950 1.00 97.94 88 GLY A N 1
ATOM 703 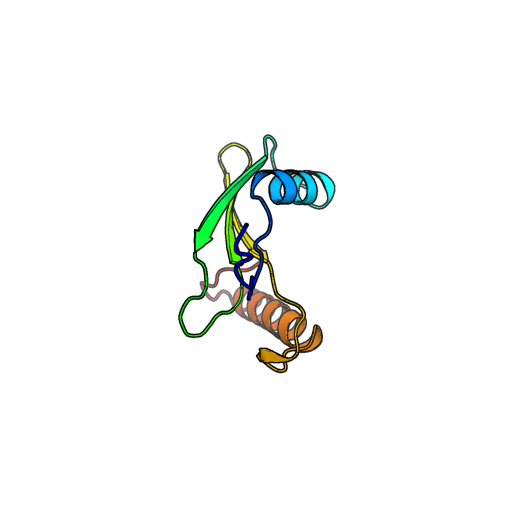C CA . GLY A 1 88 ? -3.461 -21.764 7.349 1.00 97.94 88 GLY A CA 1
ATOM 704 C C . GLY A 1 88 ? -2.298 -21.186 8.158 1.00 97.94 88 GLY A C 1
ATOM 705 O O . GLY A 1 88 ? -2.352 -21.192 9.386 1.00 97.94 88 GLY A O 1
ATOM 706 N N . LEU A 1 89 ? -1.242 -20.695 7.499 1.00 98.12 89 LEU A N 1
ATOM 707 C CA . LEU A 1 89 ? -0.099 -20.098 8.186 1.00 98.12 89 LEU A CA 1
ATOM 708 C C . LEU A 1 89 ? -0.409 -18.655 8.628 1.00 98.12 89 LEU A C 1
ATOM 710 O O . LEU A 1 89 ? -1.119 -17.932 7.923 1.00 98.12 89 LEU A O 1
ATOM 714 N N . PRO A 1 90 ? 0.119 -18.209 9.786 1.00 96.62 90 PRO A N 1
ATOM 715 C CA . PRO A 1 90 ? -0.142 -16.879 10.326 1.00 96.62 90 PRO A CA 1
ATOM 716 C C . PRO A 1 90 ? 0.723 -15.828 9.619 1.00 96.62 90 PRO A C 1
ATOM 718 O O . PRO A 1 90 ? 1.757 -15.398 10.128 1.00 96.62 90 PRO A O 1
ATOM 721 N N . VAL A 1 91 ? 0.293 -15.423 8.427 1.00 95.44 91 VAL A N 1
ATOM 722 C CA . VAL A 1 91 ? 0.915 -14.353 7.638 1.00 95.44 91 VAL A CA 1
ATOM 723 C C . VAL A 1 91 ? -0.036 -13.171 7.484 1.00 95.44 91 VAL A C 1
ATOM 725 O O . VAL A 1 91 ? -1.255 -13.346 7.448 1.00 95.44 91 VAL A O 1
ATOM 728 N N . SER A 1 92 ? 0.523 -11.963 7.383 1.00 92.19 92 SER A N 1
ATOM 729 C CA . SER A 1 92 ? -0.227 -10.811 6.877 1.00 92.19 92 SER A CA 1
ATOM 730 C C . SER A 1 92 ? -0.406 -10.993 5.375 1.00 92.19 92 SER A C 1
ATOM 732 O O . SER A 1 92 ? 0.570 -11.269 4.681 1.00 92.19 92 SER A O 1
ATOM 734 N N . TYR A 1 93 ? -1.627 -10.838 4.885 1.00 92.62 93 TYR A N 1
ATOM 735 C CA . TYR A 1 93 ? -1.973 -11.007 3.479 1.00 92.62 93 TYR A CA 1
ATOM 736 C C . TYR A 1 93 ? -2.940 -9.884 3.056 1.00 92.62 93 TYR A C 1
ATOM 738 O O . TYR A 1 93 ? -3.539 -9.277 3.951 1.00 92.62 93 TYR A O 1
ATOM 746 N N . PRO A 1 94 ? -3.016 -9.555 1.754 1.00 88.81 94 PRO A N 1
ATOM 747 C CA . PRO A 1 94 ? -3.976 -8.591 1.218 1.00 88.81 94 PRO A CA 1
ATOM 748 C C . PRO A 1 94 ? -5.427 -9.062 1.336 1.00 88.81 94 PRO A C 1
ATOM 750 O O . PRO A 1 94 ? -5.665 -10.284 1.199 1.00 88.81 94 PRO A O 1
#

Mean predicted aligned error: 5.47 Å

Solvent-accessible surface area (backbone atoms only — not comparable to full-atom values): 5935 Å² total; per-residue (Å²): 135,87,86,77,90,80,90,76,87,77,82,54,36,66,64,50,22,55,50,45,62,74,77,42,103,66,50,70,66,59,44,44,39,80,75,45,69,53,55,100,89,40,81,37,42,32,25,43,33,35,29,58,95,46,73,52,75,47,73,48,73,69,90,47,75,92,77,71,62,54,72,67,59,55,52,50,51,51,53,49,36,52,50,43,43,75,69,71,46,99,64,87,63,136

Radius of gyration: 15.66 Å; Cα contacts (8 Å, |Δi|>4): 103; chains: 1; bounding box: 35×54×25 Å

Nearest PDB structures (foldseek):
  8qqu-assembly1_D  TM=4.455E-01  e=2.320E+00  Escherichia coli
  2g3a-assembly1_A-2  TM=2.551E-01  e=1.177E+00  Agrobacterium fabrum str. C58
  5ino-assembly1_A  TM=2.163E-01  e=1.812E+00  Homo sapiens
  5xxb-assembly1_n  TM=2.492E-01  e=5.174E+00  Toxoplasma gondii

Foldseek 3Di:
DDDDDDPDDDDDFVNVQVVCVVPDPAADDKTWDFDDADPVPDRWTWIWIDHPPDIDIDTHDDDDPPPPDDPVVVVVVQVVQVVCVVVVHPDDHD

Sequence (94 aa):
MQEIAVTRSIVASDALAELIEADYDLNIPISCKLISKMLRTQDNDHYLVRCGEEKCIARVYQLGQHLGRSESDYLYELDWLNFLKGKGLPVSYP